Protein AF-A0A946WGW8-F1 (afdb_monomer)

Secondary structure (DSSP, 8-state):
-----S--PPPHHHHHHHHHH-TTS-HHHHHHHHHHHHHHHHHHHHHHHHHHHHHHHHHHHHHHHHHHHHHHHHH--HHHHHHHTT----

Foldseek 3Di:
DDDPPDDDFADVVLLVVLCVVCVPDDSVVSRVVRVVVVVVVCVVCVVVVVVVVVVVVVVVVVVVVVVVLVVLVVPPDDVSSCVVVVVDDD

Solvent-accessible surface area (backbone atoms only — not comparable to full-atom values): 5270 Å² total; per-residue (Å²): 133,83,79,85,83,66,88,76,76,45,59,67,70,50,30,53,49,40,40,70,77,42,73,86,60,53,71,68,57,30,38,53,53,23,44,51,52,51,49,52,52,48,63,76,40,40,74,58,53,53,51,47,52,54,52,50,48,53,51,50,54,51,51,51,48,52,52,49,54,52,49,41,69,74,74,44,58,71,67,64,38,30,47,73,72,62,74,50,75,136

pLDDT: mean 88.19, std 14.04, range [38.34, 97.06]

Mean predicted aligned error: 9.29 Å

Structure (mmCIF, N/CA/C/O backbone):
data_AF-A0A946WGW8-F1
#
_entry.id   AF-A0A946WGW8-F1
#
loop_
_atom_site.group_PDB
_atom_site.id
_atom_site.type_symbol
_atom_site.label_atom_id
_atom_site.label_alt_id
_atom_site.label_comp_id
_atom_site.label_asym_id
_atom_site.label_entity_id
_atom_site.label_seq_id
_atom_site.pdbx_PDB_ins_code
_atom_site.Cartn_x
_atom_site.Cartn_y
_atom_site.Cartn_z
_atom_site.occupancy
_atom_site.B_iso_or_equiv
_atom_site.auth_seq_id
_atom_site.auth_comp_id
_atom_site.auth_asym_id
_atom_site.auth_atom_id
_atom_site.pdbx_PDB_model_num
ATOM 1 N N . MET A 1 1 ? 15.180 -1.255 15.868 1.00 38.34 1 MET A N 1
ATOM 2 C CA . MET A 1 1 ? 13.802 -0.892 15.473 1.00 38.34 1 MET A CA 1
ATOM 3 C C . MET A 1 1 ? 13.133 -0.293 16.690 1.00 38.34 1 MET A C 1
ATOM 5 O O . MET A 1 1 ? 13.002 -0.994 17.686 1.00 38.34 1 MET A O 1
ATOM 9 N N . LYS A 1 2 ? 12.847 1.011 16.674 1.00 38.84 2 LYS A N 1
ATOM 10 C CA . LYS A 1 2 ? 12.150 1.654 17.788 1.00 38.84 2 LYS A CA 1
ATOM 11 C C . LYS A 1 2 ? 10.674 1.293 17.680 1.00 38.84 2 LYS A C 1
ATOM 13 O O . LYS A 1 2 ? 10.102 1.311 16.599 1.00 38.84 2 LYS A O 1
ATOM 18 N N . GLN A 1 3 ? 10.123 0.852 18.796 1.00 42.25 3 GLN A N 1
ATOM 19 C CA . GLN A 1 3 ? 8.715 0.562 18.946 1.00 42.25 3 GLN A CA 1
ATOM 20 C C . GLN A 1 3 ? 8.014 1.919 18.969 1.00 42.25 3 GLN A C 1
ATOM 22 O O . GLN A 1 3 ? 8.158 2.655 19.942 1.00 42.25 3 GLN A O 1
ATOM 27 N N . ASP A 1 4 ? 7.325 2.275 17.887 1.00 40.91 4 ASP A N 1
ATOM 28 C CA . ASP A 1 4 ? 6.482 3.471 17.833 1.00 40.91 4 ASP A CA 1
ATOM 29 C C . ASP A 1 4 ? 5.240 3.237 18.705 1.00 40.91 4 ASP A C 1
ATOM 31 O O . ASP A 1 4 ? 4.121 3.044 18.240 1.00 40.91 4 ASP A O 1
ATOM 35 N N . SER A 1 5 ? 5.441 3.184 20.021 1.00 50.84 5 SER A N 1
ATOM 36 C CA . SER A 1 5 ? 4.379 3.243 21.016 1.00 50.84 5 SER A CA 1
ATOM 37 C C . SER A 1 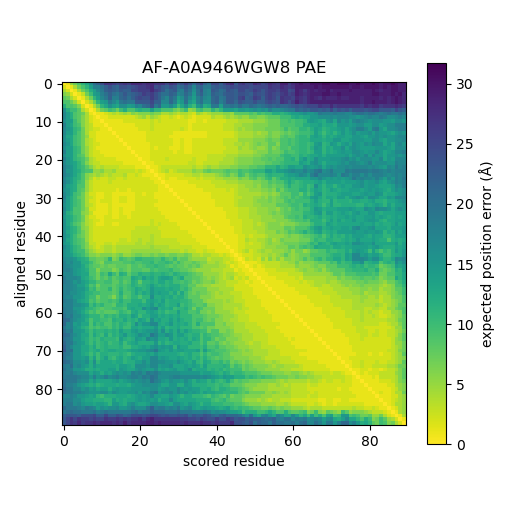5 ? 4.052 4.711 21.278 1.00 50.84 5 SER A C 1
ATOM 39 O O . SER A 1 5 ? 4.338 5.241 22.349 1.00 50.84 5 SER A O 1
ATOM 41 N N . ILE A 1 6 ? 3.508 5.399 20.278 1.00 49.19 6 ILE A N 1
ATOM 42 C CA . ILE A 1 6 ? 3.030 6.775 20.429 1.00 49.19 6 ILE A CA 1
ATOM 43 C C . ILE A 1 6 ? 1.536 6.756 20.132 1.00 49.19 6 ILE A C 1
ATOM 45 O O . ILE A 1 6 ? 1.134 6.790 18.979 1.00 49.19 6 ILE A O 1
ATOM 49 N N . ASN A 1 7 ? 0.727 6.635 21.189 1.00 56.44 7 ASN A N 1
ATOM 50 C CA . ASN A 1 7 ? -0.678 7.060 21.249 1.00 56.44 7 ASN A CA 1
ATOM 51 C C . ASN A 1 7 ? -1.528 6.798 19.990 1.00 56.44 7 ASN A C 1
ATOM 53 O O . ASN A 1 7 ? -2.245 7.680 19.528 1.00 56.44 7 ASN A O 1
ATOM 57 N N . SER A 1 8 ? -1.454 5.591 19.430 1.00 70.44 8 SER A N 1
ATOM 58 C CA . SER A 1 8 ? -2.354 5.177 18.355 1.00 70.44 8 SER A CA 1
ATOM 59 C C . SER A 1 8 ? -3.773 5.142 18.910 1.00 70.44 8 SER A C 1
ATOM 61 O O . SER A 1 8 ? -4.065 4.339 19.796 1.00 70.44 8 SER A O 1
ATOM 63 N N . GLU A 1 9 ? -4.661 5.996 18.410 1.00 87.38 9 GLU A N 1
ATOM 64 C CA . GLU A 1 9 ? -6.087 5.828 18.669 1.00 87.38 9 GLU A CA 1
ATOM 65 C C . GLU A 1 9 ? -6.590 4.592 17.910 1.00 87.38 9 GLU A C 1
ATOM 67 O O . GLU A 1 9 ? -6.198 4.381 16.760 1.00 87.38 9 GLU A O 1
ATOM 72 N N . PRO A 1 10 ? -7.421 3.740 18.534 1.00 92.12 10 PRO A N 1
ATOM 73 C CA . PRO A 1 10 ? -8.020 2.613 17.834 1.00 92.12 10 PRO A CA 1
ATOM 74 C C . PRO A 1 10 ? -8.955 3.100 16.728 1.00 92.12 10 PRO A C 1
ATOM 76 O O . PRO A 1 10 ? -9.608 4.140 16.852 1.00 92.12 10 PRO A O 1
ATOM 79 N N . ILE A 1 11 ? -9.100 2.290 15.684 1.00 93.38 11 ILE A N 1
ATOM 80 C CA . ILE A 1 11 ? -10.059 2.524 14.611 1.00 93.38 11 ILE A CA 1
ATOM 81 C C . ILE A 1 11 ? -11.459 2.683 15.239 1.00 93.38 11 ILE A C 1
ATOM 83 O O . ILE A 1 11 ? -11.915 1.793 15.972 1.00 93.38 11 ILE A O 1
ATOM 87 N N . PRO A 1 12 ? -12.198 3.772 14.940 1.00 94.94 12 PRO A N 1
ATOM 88 C CA . PRO A 1 12 ? -13.454 4.081 15.625 1.00 94.94 12 PRO A CA 1
ATOM 89 C C . PRO A 1 12 ? -14.500 2.958 15.581 1.00 94.94 12 PRO A C 1
ATOM 91 O O . PRO A 1 12 ? -15.238 2.749 16.545 1.00 94.94 12 PRO A O 1
ATOM 94 N N . SER A 1 13 ? -14.562 2.202 14.480 1.00 95.88 13 SER A N 1
ATOM 95 C CA . SER A 1 13 ? -15.479 1.066 14.330 1.00 95.88 13 SER A CA 1
ATOM 9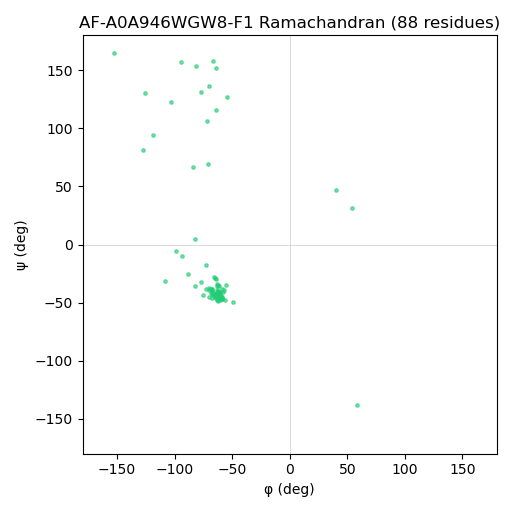6 C C . SER A 1 13 ? -15.123 -0.108 15.250 1.00 95.88 13 SER A C 1
ATOM 98 O O . SER A 1 13 ? -16.024 -0.723 15.828 1.00 95.88 13 SER A O 1
ATOM 100 N N . VAL A 1 14 ? -13.830 -0.384 15.444 1.00 94.38 14 VAL A N 1
ATOM 101 C CA . VAL A 1 14 ? -13.335 -1.424 16.356 1.00 94.38 14 VAL A CA 1
ATOM 102 C C . VAL A 1 14 ? -13.579 -1.005 17.802 1.00 94.38 14 VAL A C 1
ATOM 104 O O . VAL A 1 14 ? -14.134 -1.785 18.575 1.00 94.38 14 VAL A O 1
ATOM 107 N N . LEU A 1 15 ? -13.274 0.247 18.159 1.00 95.62 15 LEU A N 1
ATOM 108 C CA . LEU A 1 15 ? -13.566 0.775 19.493 1.00 95.62 15 LEU A CA 1
ATOM 109 C C . LEU A 1 15 ? -15.066 0.697 19.815 1.00 95.62 15 LEU A C 1
ATOM 111 O O . LEU A 1 15 ? -15.445 0.182 20.868 1.00 95.62 15 LEU A O 1
ATOM 115 N N . LYS A 1 16 ? -15.933 1.125 18.887 1.00 95.75 16 LYS A N 1
ATOM 116 C CA . LYS A 1 16 ? -17.393 1.022 19.035 1.00 95.75 16 LYS A CA 1
ATOM 117 C C . LYS A 1 16 ? -17.844 -0.427 19.240 1.00 95.75 16 LYS A C 1
ATOM 119 O O . LYS A 1 16 ? -18.723 -0.681 20.063 1.00 95.75 16 LYS A O 1
ATOM 124 N N . HIS A 1 17 ? -17.249 -1.379 18.519 1.00 96.12 17 HIS A N 1
ATOM 125 C CA . HIS A 1 17 ? -17.535 -2.801 18.699 1.00 96.12 17 HIS A CA 1
ATOM 126 C C . HIS A 1 17 ? -17.162 -3.282 20.108 1.00 96.12 17 HIS A C 1
ATOM 128 O O . HIS A 1 17 ? -17.977 -3.929 20.768 1.00 96.12 17 HIS A O 1
ATOM 134 N N . ILE A 1 18 ? -15.968 -2.928 20.591 1.00 96.56 18 ILE A N 1
ATOM 135 C CA . ILE A 1 18 ? -15.503 -3.290 21.935 1.00 96.56 18 ILE A CA 1
ATOM 136 C C . ILE A 1 18 ? -16.407 -2.685 23.012 1.00 96.56 18 ILE A C 1
ATOM 138 O O . ILE A 1 18 ? -16.854 -3.418 23.889 1.00 96.56 18 ILE A O 1
ATOM 142 N N . MET A 1 19 ? -16.747 -1.398 22.915 1.00 95.06 19 MET A N 1
ATOM 143 C CA . MET A 1 19 ? -17.636 -0.730 23.875 1.00 95.06 19 MET A CA 1
ATOM 144 C C . MET A 1 19 ? -19.053 -1.323 23.879 1.00 95.06 19 MET A C 1
ATOM 146 O O . MET A 1 19 ? -19.679 -1.409 24.929 1.00 95.06 19 MET A O 1
ATOM 150 N N . LYS A 1 20 ? -19.563 -1.784 22.727 1.00 96.00 20 LYS A N 1
ATOM 151 C CA . LYS A 1 20 ? -20.859 -2.483 22.653 1.00 96.00 20 LYS A CA 1
ATOM 152 C C . LYS A 1 20 ? -20.801 -3.874 23.291 1.00 96.00 20 LYS A C 1
ATOM 154 O O . LYS A 1 20 ? -21.768 -4.300 23.914 1.00 96.00 20 LYS A O 1
ATOM 159 N N . LYS A 1 21 ? -19.694 -4.598 23.102 1.00 96.12 21 LYS A N 1
ATOM 160 C CA . LYS A 1 21 ? -19.508 -5.964 23.614 1.00 96.12 21 LYS A CA 1
ATOM 161 C C . LYS A 1 21 ? -19.199 -5.991 25.112 1.00 96.12 21 LYS A C 1
ATOM 163 O O . LYS A 1 21 ? -19.591 -6.930 25.798 1.00 96.12 21 LYS A O 1
ATOM 168 N N . TYR A 1 22 ? -18.516 -4.964 25.604 1.00 93.81 22 TYR A N 1
ATOM 169 C CA . TYR A 1 22 ? -18.125 -4.797 26.996 1.00 93.81 22 TYR A CA 1
ATOM 170 C C . TYR A 1 22 ? -18.596 -3.414 27.477 1.00 93.81 22 TYR A C 1
ATOM 172 O O . TYR A 1 22 ? -17.816 -2.468 27.480 1.00 93.81 22 TYR A O 1
ATOM 180 N N . PRO A 1 23 ? -19.873 -3.253 27.856 1.00 93.81 23 PRO A N 1
ATOM 181 C CA . PRO A 1 23 ? -20.412 -1.942 28.223 1.00 93.81 23 PRO A CA 1
ATOM 182 C C . PRO A 1 23 ? -19.914 -1.431 29.584 1.00 93.81 23 PRO A C 1
ATOM 184 O O . PRO A 1 23 ? -20.030 -0.244 29.869 1.00 93.81 23 PRO A O 1
ATOM 187 N N . THR A 1 24 ? -19.373 -2.311 30.432 1.00 95.81 24 THR A N 1
ATOM 188 C CA . THR A 1 24 ? -18.953 -1.995 31.807 1.00 95.81 24 THR A CA 1
ATOM 189 C C . THR A 1 24 ? -17.481 -1.611 31.940 1.00 95.81 24 THR A C 1
ATOM 191 O O . THR A 1 24 ? -17.072 -1.164 33.009 1.00 95.81 24 THR A O 1
ATOM 194 N N . ILE A 1 25 ? -16.670 -1.791 30.891 1.00 93.94 25 ILE A N 1
ATOM 195 C CA . ILE A 1 25 ? -15.240 -1.464 30.947 1.00 93.94 25 ILE A CA 1
ATOM 196 C C . ILE A 1 25 ? -15.012 0.031 30.718 1.00 93.94 25 ILE A C 1
ATOM 198 O O . ILE A 1 25 ? -15.788 0.709 30.043 1.00 93.94 25 ILE A O 1
ATOM 202 N N . SER A 1 26 ? -13.909 0.547 31.257 1.00 95.19 26 SER A N 1
ATOM 203 C CA . SER A 1 26 ? -13.535 1.948 31.055 1.00 95.19 26 SER A CA 1
ATOM 204 C C . SER A 1 26 ? -13.180 2.235 29.592 1.00 95.19 26 SER A C 1
ATOM 206 O O . SER A 1 26 ? -12.769 1.346 28.843 1.00 95.19 26 SER A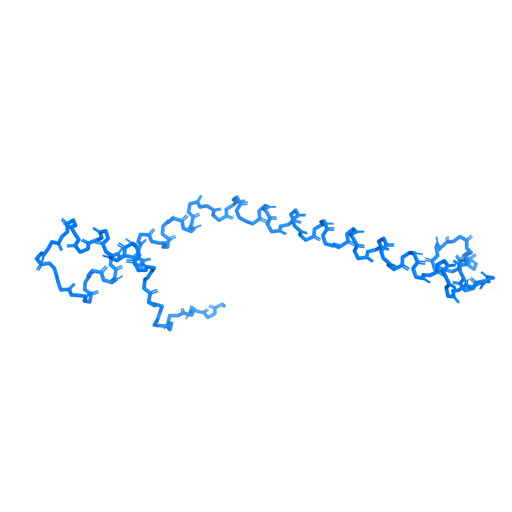 O 1
ATOM 208 N N . LYS A 1 27 ? -13.257 3.508 29.185 1.00 90.50 27 LYS A N 1
ATOM 209 C CA . LYS A 1 27 ? -12.841 3.940 27.840 1.00 90.50 27 LYS A CA 1
ATOM 210 C C . LYS A 1 27 ? -11.376 3.586 27.548 1.00 90.50 27 LYS A C 1
ATOM 212 O O . LYS A 1 27 ? -11.068 3.149 26.447 1.00 90.50 27 LYS A O 1
ATOM 217 N N . VAL A 1 28 ? -10.491 3.729 28.538 1.00 93.31 28 VAL A N 1
ATOM 218 C CA . VAL A 1 28 ? -9.063 3.383 28.410 1.00 93.31 28 VAL A CA 1
ATOM 219 C C . VAL A 1 28 ? -8.888 1.883 28.170 1.00 93.31 28 VAL A C 1
ATOM 221 O O . VAL A 1 28 ? -8.150 1.472 27.276 1.00 93.31 28 VAL A O 1
ATOM 224 N N . GLU A 1 29 ? -9.609 1.050 28.921 1.00 94.06 29 GLU A N 1
ATOM 225 C CA . GLU A 1 29 ? -9.550 -0.400 28.750 1.00 94.06 29 GLU A CA 1
ATOM 226 C C . GLU A 1 29 ? -10.146 -0.847 27.405 1.00 94.06 29 GLU A C 1
ATOM 228 O O . GLU A 1 29 ? -9.582 -1.715 26.733 1.00 94.06 29 GLU A O 1
ATOM 233 N N . ALA A 1 30 ? -11.241 -0.217 26.970 1.00 94.94 30 ALA A N 1
ATOM 234 C CA . ALA A 1 30 ? -11.827 -0.444 25.654 1.00 94.94 30 ALA A CA 1
ATOM 235 C C . ALA A 1 30 ? -10.838 -0.105 24.529 1.00 94.94 30 ALA A C 1
ATOM 237 O O . ALA A 1 30 ? -10.664 -0.908 23.610 1.00 94.94 30 ALA A O 1
ATOM 238 N N . SER A 1 31 ? -10.134 1.026 24.634 1.00 94.06 31 SER A N 1
ATOM 239 C CA . SER A 1 31 ? -9.102 1.412 23.670 1.00 94.06 31 SER A CA 1
ATOM 240 C C . SER A 1 31 ? -7.951 0.412 23.619 1.00 94.06 31 SER A C 1
ATOM 242 O O . SER A 1 31 ? -7.567 -0.024 22.536 1.00 94.06 31 SER A O 1
ATOM 244 N N . ASN A 1 32 ? -7.453 -0.037 24.774 1.00 94.62 32 ASN A N 1
ATOM 245 C CA . ASN A 1 32 ? -6.383 -1.035 24.830 1.00 94.62 32 ASN A CA 1
ATOM 246 C C . ASN A 1 32 ? -6.793 -2.365 24.179 1.00 94.62 32 ASN A C 1
ATOM 248 O O . ASN A 1 32 ? -6.007 -2.965 23.440 1.00 94.62 32 ASN A O 1
ATOM 252 N N . LYS A 1 33 ? -8.031 -2.822 24.412 1.00 95.19 33 LYS A N 1
ATOM 253 C CA . LYS A 1 33 ? -8.568 -4.036 23.776 1.00 95.19 33 LYS A CA 1
ATOM 254 C C . LYS A 1 33 ? -8.738 -3.865 22.264 1.00 95.19 33 LYS A C 1
ATOM 256 O O . LYS A 1 33 ? -8.413 -4.793 21.526 1.00 95.19 33 LYS A O 1
ATOM 261 N N . ALA A 1 34 ? -9.208 -2.707 21.803 1.00 95.38 34 ALA A N 1
ATOM 262 C CA . ALA A 1 34 ? -9.351 -2.412 20.378 1.00 95.38 34 ALA A CA 1
ATOM 263 C C . ALA A 1 34 ? -7.990 -2.429 19.659 1.00 95.38 34 ALA A C 1
ATOM 265 O O . ALA A 1 34 ? -7.819 -3.171 18.694 1.00 95.38 34 ALA A O 1
ATOM 266 N N . LEU A 1 35 ? -6.982 -1.751 20.215 1.00 95.00 35 LEU A N 1
ATOM 267 C CA . LEU A 1 35 ? -5.615 -1.757 19.681 1.00 95.00 35 LEU A CA 1
ATOM 268 C C . LEU A 1 35 ? -4.982 -3.153 19.671 1.00 95.00 35 LEU A C 1
ATOM 270 O O . LEU A 1 35 ? -4.206 -3.493 18.779 1.00 95.00 35 LEU A O 1
ATOM 274 N N . ALA A 1 36 ? -5.273 -3.981 20.676 1.00 94.31 36 ALA A N 1
ATOM 275 C CA . ALA A 1 36 ? -4.812 -5.366 20.692 1.00 94.31 36 ALA A CA 1
ATOM 276 C C . ALA A 1 36 ? -5.479 -6.206 19.588 1.00 94.31 36 ALA A C 1
ATOM 278 O O . ALA A 1 36 ? -4.822 -7.045 18.974 1.00 94.31 36 ALA A O 1
ATOM 279 N N . MET A 1 37 ? -6.768 -5.982 19.320 1.00 93.00 37 MET A N 1
ATOM 280 C CA . MET A 1 37 ? -7.497 -6.659 18.245 1.00 93.00 37 MET A CA 1
ATOM 281 C C . MET A 1 37 ? -6.964 -6.256 16.865 1.00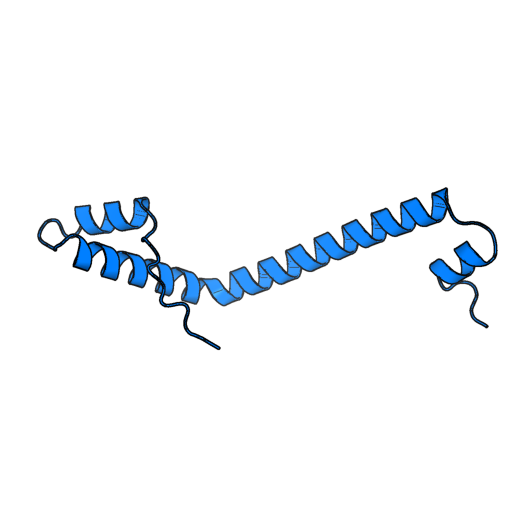 93.00 37 MET A C 1
ATOM 283 O O . MET A 1 37 ? -6.729 -7.123 16.026 1.00 93.00 37 MET A O 1
ATOM 287 N N . GLU A 1 38 ? -6.713 -4.965 16.656 1.00 92.44 38 GLU A N 1
ATOM 288 C CA . GLU A 1 38 ? -6.125 -4.435 15.422 1.00 92.44 38 GLU A CA 1
ATOM 289 C C . GLU A 1 38 ? -4.720 -4.984 15.179 1.00 92.44 38 GLU A C 1
ATOM 291 O O . GLU A 1 38 ? -4.443 -5.466 14.083 1.00 92.44 38 GLU A O 1
ATOM 296 N N . ARG A 1 39 ? -3.858 -5.009 16.207 1.00 92.06 39 ARG A N 1
ATOM 297 C CA . ARG A 1 39 ? -2.516 -5.606 16.096 1.00 92.06 39 ARG A CA 1
ATOM 298 C C . ARG A 1 39 ? -2.567 -7.075 15.699 1.00 92.06 39 ARG A C 1
ATOM 300 O O . ARG A 1 39 ? -1.869 -7.466 14.774 1.00 92.06 39 ARG A O 1
ATOM 307 N N . ARG A 1 40 ? -3.441 -7.872 16.321 1.00 91.56 40 ARG A N 1
ATOM 308 C CA . ARG A 1 40 ? -3.618 -9.287 15.949 1.00 91.56 40 ARG A CA 1
ATOM 309 C C . ARG A 1 40 ? -4.088 -9.447 14.508 1.00 91.56 40 ARG A C 1
ATOM 311 O O . ARG A 1 40 ? -3.623 -10.341 13.809 1.00 91.56 40 ARG A O 1
ATOM 318 N N . TYR A 1 41 ? -5.008 -8.592 14.061 1.00 89.88 41 TYR A N 1
ATOM 319 C CA . TYR A 1 41 ? -5.469 -8.610 12.677 1.00 89.88 41 TYR A CA 1
ATOM 320 C C . TYR A 1 41 ? -4.338 -8.249 11.706 1.00 89.88 41 TYR A C 1
ATOM 322 O O . TYR A 1 41 ? -4.158 -8.939 10.705 1.00 89.88 41 TYR A O 1
ATOM 330 N N . ALA A 1 42 ? -3.555 -7.212 12.007 1.00 87.50 42 ALA A N 1
ATOM 331 C CA . ALA A 1 42 ? -2.401 -6.825 11.203 1.00 87.50 42 ALA A CA 1
ATOM 332 C C . ALA A 1 42 ? -1.346 -7.941 11.157 1.00 87.50 42 ALA A C 1
ATOM 334 O O . ALA A 1 42 ? -0.889 -8.308 10.081 1.00 87.50 42 ALA A O 1
ATOM 335 N N . GLU A 1 43 ? -1.011 -8.549 12.296 1.00 90.12 43 GLU A N 1
ATOM 336 C CA . GLU A 1 43 ? -0.062 -9.665 12.379 1.00 90.12 43 GLU A CA 1
ATOM 337 C C . GLU A 1 43 ? -0.523 -10.875 11.558 1.00 90.12 43 GLU A C 1
ATOM 339 O O . GLU A 1 43 ? 0.260 -11.423 10.781 1.00 90.12 43 GLU A O 1
ATOM 344 N N . ALA A 1 44 ? -1.800 -11.255 11.663 1.00 89.75 44 ALA A N 1
ATOM 345 C CA . ALA A 1 44 ? -2.365 -12.370 10.905 1.00 89.75 44 ALA A CA 1
ATOM 346 C C . ALA A 1 44 ? -2.368 -12.122 9.385 1.00 89.75 44 ALA A C 1
ATOM 348 O O . ALA A 1 44 ? -2.277 -13.069 8.604 1.00 89.75 44 ALA A O 1
ATOM 349 N N . ASN A 1 45 ? -2.464 -10.860 8.957 1.00 88.81 45 ASN A N 1
ATOM 350 C CA . ASN A 1 45 ? -2.495 -10.483 7.543 1.00 88.81 45 ASN A CA 1
ATOM 351 C C . ASN A 1 45 ? -1.147 -10.003 6.998 1.00 88.81 45 ASN A C 1
ATOM 353 O O . ASN A 1 45 ? -1.023 -9.833 5.786 1.00 88.81 45 ASN A O 1
ATOM 357 N N . LYS A 1 46 ? -0.125 -9.858 7.846 1.00 87.44 46 LYS A N 1
ATOM 358 C CA . LYS A 1 46 ? 1.182 -9.302 7.484 1.00 87.44 46 LYS A CA 1
ATOM 359 C C . LYS A 1 46 ? 1.766 -9.946 6.228 1.00 87.44 46 LYS A C 1
ATOM 361 O O . LYS A 1 46 ? 2.106 -9.251 5.284 1.00 87.44 46 LYS A O 1
ATOM 366 N N . GLY A 1 47 ? 1.787 -11.279 6.157 1.00 83.25 47 GLY A N 1
ATOM 367 C CA . GLY A 1 47 ? 2.337 -11.983 4.993 1.00 83.25 47 GLY A CA 1
ATOM 368 C C . GLY A 1 47 ? 1.555 -11.761 3.689 1.00 83.25 47 GLY A C 1
ATOM 369 O O . GLY A 1 47 ? 2.137 -11.815 2.606 1.00 83.25 47 GLY A O 1
ATOM 370 N N . ARG A 1 48 ? 0.243 -11.507 3.764 1.00 84.06 48 ARG A N 1
ATOM 371 C CA . ARG A 1 48 ? -0.574 -11.148 2.594 1.00 84.06 48 ARG A CA 1
ATOM 372 C C . ARG A 1 48 ? -0.315 -9.702 2.185 1.00 84.06 48 ARG A C 1
ATOM 374 O O . ARG A 1 48 ? -0.181 -9.427 0.995 1.00 84.06 48 ARG A O 1
ATOM 381 N N . ASP A 1 49 ? -0.245 -8.806 3.158 1.00 82.88 49 ASP A N 1
ATOM 382 C CA . ASP A 1 49 ? -0.071 -7.379 2.919 1.00 82.88 49 ASP A CA 1
ATOM 383 C C . ASP A 1 49 ? 1.349 -7.077 2.402 1.00 82.88 49 ASP A C 1
ATOM 385 O O . ASP A 1 49 ? 1.493 -6.317 1.448 1.00 82.88 49 ASP A O 1
ATOM 389 N N . ASP A 1 50 ? 2.372 -7.781 2.900 1.00 87.69 50 ASP A N 1
ATOM 390 C CA . ASP A 1 50 ? 3.747 -7.734 2.382 1.00 87.69 50 ASP A CA 1
ATOM 391 C C . ASP A 1 50 ? 3.801 -8.187 0.912 1.00 87.69 50 ASP A C 1
ATOM 393 O O . ASP A 1 50 ? 4.378 -7.508 0.061 1.00 87.69 50 ASP A O 1
ATOM 397 N N . LYS A 1 51 ? 3.134 -9.303 0.573 1.00 87.12 51 LYS A N 1
ATOM 398 C CA . LYS A 1 51 ? 3.019 -9.770 -0.822 1.00 87.12 51 LYS A CA 1
ATOM 399 C C . LYS A 1 51 ? 2.309 -8.751 -1.709 1.00 87.12 51 LYS A C 1
ATOM 401 O O . LYS A 1 51 ? 2.745 -8.525 -2.837 1.00 87.12 51 LYS A O 1
ATOM 406 N N . ARG A 1 52 ? 1.232 -8.135 -1.211 1.00 86.88 52 ARG A N 1
ATOM 407 C CA . ARG A 1 52 ? 0.493 -7.102 -1.945 1.00 86.88 52 ARG A CA 1
ATOM 408 C C . ARG A 1 52 ? 1.362 -5.875 -2.193 1.00 86.88 52 ARG A C 1
ATOM 410 O O . ARG A 1 52 ? 1.372 -5.379 -3.310 1.00 86.88 52 ARG A O 1
ATOM 417 N N . ASN A 1 53 ? 2.114 -5.422 -1.193 1.00 90.44 53 ASN A N 1
ATOM 418 C CA . ASN A 1 53 ? 3.016 -4.283 -1.339 1.00 90.44 53 ASN A CA 1
ATOM 419 C C . ASN A 1 53 ? 4.114 -4.553 -2.369 1.00 90.44 53 ASN A C 1
ATOM 421 O O . ASN A 1 53 ? 4.371 -3.694 -3.204 1.00 90.44 53 ASN A O 1
ATOM 425 N N . ILE A 1 54 ? 4.710 -5.750 -2.364 1.00 91.94 54 ILE A N 1
ATOM 426 C CA . ILE A 1 54 ? 5.707 -6.137 -3.374 1.00 91.94 54 ILE A CA 1
ATOM 427 C C . ILE A 1 54 ? 5.096 -6.118 -4.780 1.00 91.94 54 ILE A C 1
ATOM 429 O O . ILE A 1 54 ? 5.720 -5.619 -5.712 1.00 91.94 54 ILE A O 1
ATOM 433 N N . GLU A 1 55 ? 3.889 -6.659 -4.953 1.00 92.75 55 GLU A N 1
ATOM 434 C CA . GLU A 1 55 ? 3.235 -6.681 -6.264 1.00 92.75 55 GLU A CA 1
ATOM 435 C C . GLU A 1 55 ? 2.846 -5.277 -6.735 1.00 92.75 55 GLU A C 1
ATOM 437 O O . GLU A 1 55 ? 3.103 -4.925 -7.884 1.00 92.75 55 GLU A O 1
ATOM 442 N N . CYS A 1 56 ? 2.307 -4.441 -5.844 1.00 91.56 56 CYS A N 1
ATOM 443 C CA . CYS A 1 56 ? 2.045 -3.039 -6.148 1.00 91.56 56 CYS A CA 1
ATOM 444 C C . CYS A 1 56 ? 3.331 -2.314 -6.553 1.00 91.56 56 CYS A C 1
ATOM 446 O O . CYS A 1 56 ? 3.324 -1.631 -7.571 1.00 91.56 56 CYS A O 1
ATOM 448 N N . GLN A 1 57 ? 4.435 -2.499 -5.823 1.00 95.00 57 GLN A N 1
ATOM 449 C CA . GLN A 1 57 ? 5.717 -1.883 -6.169 1.00 95.00 57 GLN A CA 1
ATOM 450 C C . GLN A 1 57 ? 6.176 -2.301 -7.569 1.00 95.00 57 GLN A C 1
ATOM 452 O O . GLN A 1 57 ? 6.482 -1.446 -8.387 1.00 95.00 57 GLN A O 1
ATOM 457 N N . LYS A 1 58 ? 6.120 -3.598 -7.900 1.00 95.38 58 LYS A N 1
ATOM 458 C CA . LYS A 1 58 ? 6.462 -4.084 -9.248 1.00 95.38 58 LYS A CA 1
ATOM 459 C C . LYS A 1 58 ? 5.599 -3.455 -10.339 1.00 95.38 58 LYS A C 1
ATOM 461 O O . LYS A 1 58 ? 6.089 -3.207 -11.437 1.00 95.38 58 LYS A O 1
ATOM 466 N N . GLN A 1 59 ? 4.309 -3.254 -10.079 1.00 95.31 59 GLN A N 1
ATOM 467 C CA . GLN A 1 59 ? 3.405 -2.611 -11.036 1.00 95.31 59 GLN A CA 1
ATOM 468 C C . GLN A 1 59 ? 3.741 -1.131 -11.216 1.00 95.31 59 GLN A C 1
ATOM 470 O O . GLN A 1 59 ? 3.777 -0.664 -12.353 1.00 95.31 59 GLN A O 1
ATOM 475 N N . TRP A 1 60 ? 4.043 -0.429 -10.124 1.00 95.88 60 TRP A N 1
ATOM 476 C CA . TRP A 1 60 ? 4.520 0.952 -10.156 1.00 95.88 60 TRP A CA 1
ATOM 477 C C . TRP A 1 60 ? 5.834 1.084 -10.922 1.00 95.88 60 TRP A C 1
ATOM 479 O O . TRP A 1 60 ? 5.918 1.910 -11.823 1.00 95.88 60 TRP A O 1
ATOM 489 N N . ASP A 1 61 ? 6.816 0.227 -10.645 1.00 97.06 61 ASP A N 1
ATOM 490 C CA . ASP A 1 61 ? 8.115 0.252 -11.324 1.00 97.06 61 ASP A CA 1
ATOM 491 C C . ASP A 1 61 ? 7.963 -0.006 -12.831 1.00 97.06 61 ASP A C 1
ATOM 493 O O . ASP A 1 61 ? 8.583 0.667 -13.650 1.00 97.06 61 ASP A O 1
ATOM 497 N N . ARG A 1 62 ? 7.087 -0.944 -13.222 1.00 96.25 62 ARG A N 1
ATOM 498 C CA . ARG A 1 62 ? 6.772 -1.203 -14.638 1.00 96.25 62 ARG A CA 1
ATOM 499 C C . ARG A 1 62 ? 6.095 -0.014 -15.311 1.00 96.25 62 ARG A C 1
ATOM 501 O O . ARG A 1 62 ? 6.405 0.278 -16.463 1.00 96.25 62 ARG A O 1
ATOM 508 N N . ALA A 1 63 ? 5.148 0.629 -14.631 1.00 96.50 63 ALA A N 1
ATOM 509 C CA . ALA A 1 63 ? 4.469 1.805 -15.162 1.00 96.50 6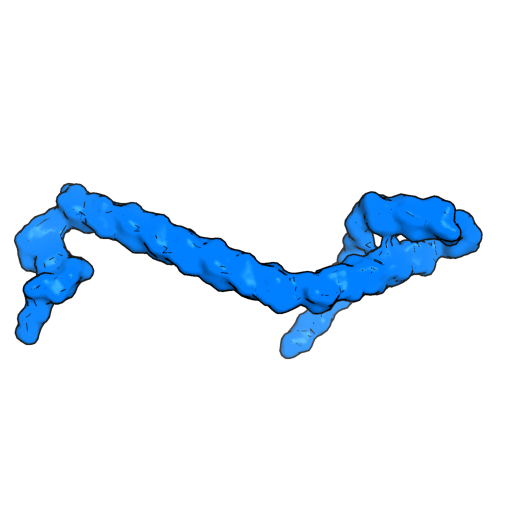3 ALA A CA 1
ATOM 510 C C . ALA A 1 63 ? 5.460 2.960 -15.350 1.00 96.50 63 ALA A C 1
ATOM 512 O O . ALA A 1 63 ? 5.513 3.540 -16.430 1.00 96.50 63 ALA A O 1
ATOM 513 N N . LEU A 1 64 ? 6.305 3.203 -14.347 1.00 96.38 64 LEU A N 1
ATOM 514 C CA . LEU A 1 64 ? 7.335 4.234 -14.388 1.00 96.38 64 LEU A CA 1
ATOM 515 C C . LEU A 1 64 ? 8.354 3.977 -15.503 1.00 96.38 64 LEU A C 1
ATOM 517 O O . LEU A 1 64 ? 8.689 4.893 -16.245 1.00 96.38 64 LEU A O 1
ATOM 521 N N . GLN A 1 65 ? 8.812 2.731 -15.674 1.00 96.56 65 GLN A N 1
ATOM 522 C CA . GLN A 1 65 ? 9.712 2.391 -16.776 1.00 96.56 65 GLN A CA 1
ATOM 523 C C . GLN A 1 65 ? 9.054 2.651 -18.132 1.00 96.56 65 GLN A C 1
ATOM 525 O O . GLN A 1 65 ? 9.678 3.238 -19.004 1.00 96.56 65 GLN A O 1
ATOM 530 N N . LYS A 1 66 ? 7.781 2.276 -18.299 1.00 95.94 66 LYS A N 1
ATOM 531 C CA . LYS A 1 66 ? 7.050 2.516 -19.548 1.00 95.94 66 LYS A CA 1
ATOM 532 C C . LYS A 1 66 ? 6.913 4.009 -19.861 1.00 95.94 66 LYS A C 1
ATOM 534 O O . LYS A 1 66 ? 7.018 4.396 -21.021 1.00 95.94 66 LYS A O 1
ATOM 539 N N . GLU A 1 67 ? 6.655 4.835 -18.851 1.00 96.44 67 GLU A N 1
ATOM 540 C CA . GLU A 1 67 ? 6.613 6.292 -19.011 1.00 96.44 67 GLU A CA 1
ATOM 541 C C . GLU A 1 67 ? 7.988 6.855 -19.384 1.00 96.44 67 GLU A C 1
ATOM 543 O O . GLU A 1 67 ? 8.083 7.658 -20.310 1.00 96.44 67 GLU A O 1
ATOM 548 N N . ASN A 1 68 ? 9.055 6.379 -18.739 1.00 95.62 68 ASN A N 1
ATOM 549 C CA . ASN A 1 68 ? 10.420 6.779 -19.073 1.00 95.62 68 ASN A CA 1
ATOM 550 C C . ASN A 1 68 ? 10.809 6.362 -20.500 1.00 95.62 68 ASN A C 1
ATOM 552 O O . ASN A 1 68 ? 11.388 7.171 -21.219 1.00 95.62 68 ASN A O 1
ATOM 556 N N . ASP A 1 69 ? 10.458 5.145 -20.927 1.00 96.19 69 ASP A N 1
ATOM 557 C CA . ASP A 1 69 ? 10.710 4.656 -22.287 1.00 96.19 69 ASP A CA 1
ATOM 558 C C . ASP A 1 69 ? 9.979 5.525 -23.318 1.00 96.19 69 ASP A C 1
ATOM 560 O O . ASP A 1 69 ? 10.534 5.872 -24.360 1.00 96.19 69 ASP A O 1
ATOM 564 N N . HIS A 1 70 ? 8.728 5.896 -23.025 1.00 96.38 70 HIS A N 1
ATOM 565 C CA . HIS A 1 70 ? 7.945 6.771 -23.889 1.00 96.38 70 HIS A CA 1
ATOM 566 C C . HIS A 1 70 ? 8.587 8.154 -24.010 1.00 96.38 70 HIS A C 1
ATOM 568 O O . HIS A 1 70 ? 8.791 8.636 -25.120 1.00 96.38 70 HIS A O 1
ATOM 574 N N . TRP A 1 71 ? 8.981 8.747 -22.883 1.00 96.69 71 TRP A N 1
ATOM 575 C CA . TRP A 1 71 ? 9.674 10.030 -22.861 1.00 96.69 71 TRP A CA 1
ATOM 576 C C . TRP A 1 71 ? 11.023 9.977 -23.595 1.00 96.69 71 TRP A C 1
ATOM 578 O O . TRP A 1 71 ? 11.350 10.884 -24.358 1.00 96.69 71 TRP A O 1
ATOM 588 N N . ALA A 1 72 ? 11.791 8.898 -23.426 1.00 94.75 72 ALA A N 1
ATOM 589 C CA . ALA A 1 72 ? 13.061 8.704 -24.118 1.00 94.75 72 ALA A CA 1
ATOM 590 C C . ALA A 1 72 ? 12.875 8.672 -25.641 1.00 94.75 72 ALA A C 1
ATOM 592 O O . ALA A 1 72 ? 13.642 9.307 -26.359 1.00 94.75 72 ALA A O 1
ATOM 593 N N . LEU A 1 73 ? 11.831 7.994 -26.131 1.00 94.75 73 LEU A N 1
ATOM 594 C CA . LEU A 1 73 ? 11.486 7.965 -27.556 1.00 94.75 73 LEU A CA 1
ATOM 595 C C . LEU A 1 73 ? 11.053 9.332 -28.106 1.00 94.75 73 LEU A C 1
ATOM 597 O O . LEU A 1 73 ? 11.220 9.580 -29.298 1.00 94.75 73 LEU A O 1
ATOM 601 N N . GLU A 1 74 ? 10.488 10.202 -27.269 1.00 95.94 74 GLU A N 1
ATOM 602 C CA . GLU A 1 74 ? 10.080 11.552 -27.672 1.00 95.94 74 GLU A CA 1
ATOM 603 C C . GLU A 1 74 ? 11.239 12.555 -27.666 1.00 95.94 74 GLU A C 1
ATOM 605 O O . GLU A 1 74 ? 11.272 13.460 -28.501 1.00 95.94 74 GLU A O 1
ATOM 610 N N . VAL A 1 75 ? 12.173 12.424 -26.719 1.00 95.69 75 VAL A N 1
ATOM 611 C CA . VAL A 1 75 ? 13.166 13.470 -26.422 1.00 95.69 75 VAL A CA 1
ATOM 612 C C . VAL A 1 75 ? 14.581 13.111 -26.871 1.00 95.69 75 VAL A C 1
ATOM 614 O O . VAL A 1 75 ? 15.355 14.005 -27.221 1.00 95.69 75 VAL A O 1
ATOM 617 N N . LEU A 1 76 ? 14.949 11.830 -26.872 1.00 95.06 76 LEU A N 1
ATOM 618 C CA . LEU A 1 76 ? 16.284 11.389 -27.270 1.00 95.06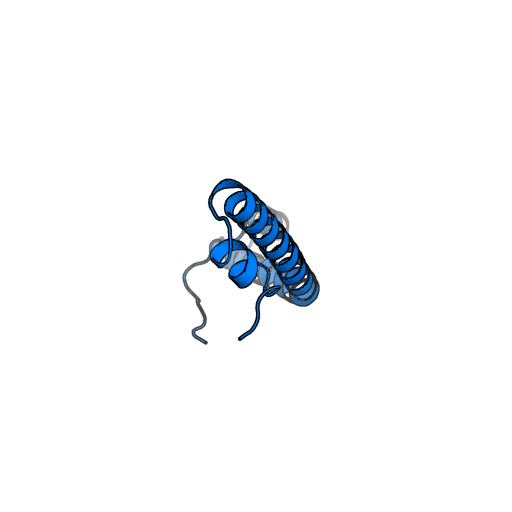 76 LEU A CA 1
ATOM 619 C C . LEU A 1 76 ? 16.319 11.000 -28.751 1.00 95.06 76 LEU A C 1
ATOM 621 O O . LEU A 1 76 ? 15.317 10.652 -29.370 1.00 95.06 76 LEU A O 1
ATOM 625 N N . SER A 1 77 ? 17.514 11.042 -29.334 1.00 93.81 77 SER A N 1
ATOM 626 C CA . SER A 1 77 ? 17.769 10.578 -30.699 1.00 93.81 77 SER A CA 1
ATOM 627 C C . SER A 1 77 ? 19.221 10.124 -30.851 1.00 93.81 77 SER A C 1
ATOM 629 O O . SER A 1 77 ? 20.060 10.420 -29.999 1.00 93.81 77 SER A O 1
ATOM 631 N N . GLY A 1 78 ? 19.509 9.391 -31.931 1.00 91.69 78 GLY A N 1
ATOM 632 C CA . GLY A 1 78 ? 20.859 8.917 -32.244 1.00 91.69 78 GLY A CA 1
ATOM 633 C C . GLY A 1 78 ? 21.457 8.054 -31.132 1.00 91.69 78 GLY A C 1
ATOM 634 O O . GLY A 1 78 ? 20.761 7.227 -30.538 1.00 91.69 78 GLY A O 1
ATOM 635 N N . ASP A 1 79 ? 22.736 8.272 -30.841 1.00 93.38 79 ASP A N 1
ATOM 636 C CA . ASP A 1 79 ? 23.494 7.444 -29.901 1.00 93.38 79 ASP A CA 1
A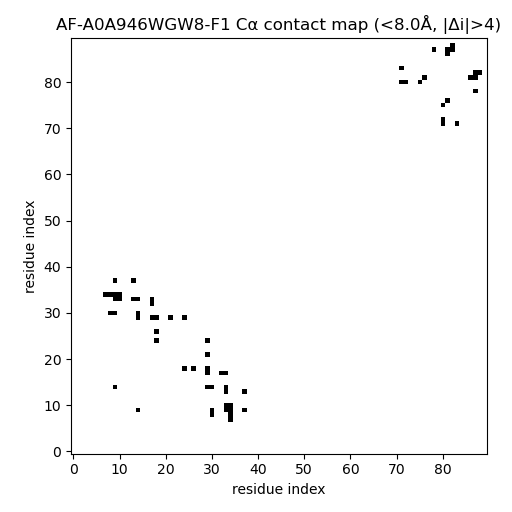TOM 637 C C . ASP A 1 79 ? 22.936 7.513 -28.474 1.00 93.38 79 ASP A C 1
ATOM 639 O O . ASP A 1 79 ? 22.823 6.482 -27.824 1.00 93.38 79 ASP A O 1
ATOM 643 N N . ALA A 1 80 ? 22.437 8.672 -28.029 1.00 91.12 80 ALA A N 1
ATOM 644 C CA . ALA A 1 80 ? 21.823 8.823 -26.704 1.00 91.12 80 ALA A CA 1
ATOM 645 C C . ALA A 1 80 ? 20.563 7.953 -26.520 1.00 91.12 80 ALA A C 1
ATOM 647 O O . ALA A 1 80 ? 20.306 7.434 -25.433 1.00 91.12 80 ALA A O 1
ATOM 648 N N . LEU A 1 81 ? 19.775 7.762 -27.586 1.00 93.50 81 LEU A N 1
ATOM 649 C CA . LEU A 1 81 ? 18.641 6.832 -27.573 1.00 93.50 81 LEU A CA 1
ATOM 650 C C . LEU A 1 81 ? 19.126 5.371 -27.583 1.00 93.50 81 LEU A C 1
ATOM 652 O O . LEU A 1 81 ? 18.557 4.517 -26.900 1.00 93.50 81 LEU A O 1
ATOM 656 N N . GLY A 1 82 ? 20.193 5.091 -28.338 1.00 90.25 82 GLY A N 1
ATOM 657 C CA . GLY A 1 82 ? 20.849 3.785 -28.388 1.00 90.25 82 GLY A CA 1
ATOM 658 C C . GLY A 1 82 ? 21.465 3.359 -27.050 1.00 90.25 82 GLY A C 1
ATOM 659 O O . GLY A 1 82 ? 21.343 2.196 -26.665 1.00 90.25 82 GLY A O 1
ATOM 660 N N . GLU A 1 83 ? 22.065 4.291 -26.314 1.00 93.00 83 GLU A N 1
ATOM 661 C CA . GLU A 1 83 ? 22.607 4.092 -24.966 1.00 93.00 83 GLU A CA 1
ATOM 662 C C . GLU A 1 83 ? 21.490 3.831 -23.949 1.00 93.00 83 GLU A C 1
ATOM 664 O O . G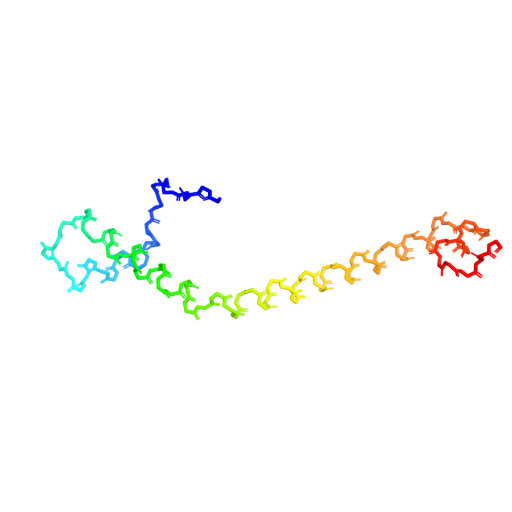LU A 1 83 ? 21.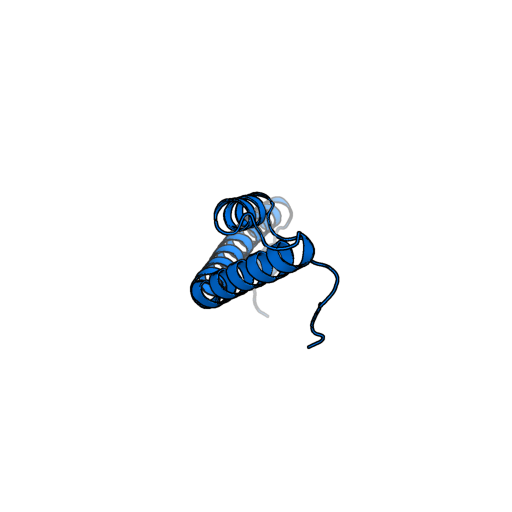566 2.868 -23.186 1.00 93.00 83 GLU A O 1
ATOM 669 N N . TYR A 1 84 ? 20.406 4.620 -23.977 1.00 92.94 84 TYR A N 1
ATOM 670 C CA . TYR A 1 84 ? 19.265 4.456 -23.066 1.00 92.94 84 TYR A CA 1
ATOM 671 C C . TYR A 1 84 ? 18.660 3.043 -23.132 1.00 92.94 84 TYR A C 1
ATOM 673 O O . TYR A 1 84 ? 18.463 2.387 -22.107 1.00 92.94 84 TYR A O 1
ATOM 681 N N . PHE A 1 85 ? 18.421 2.535 -24.345 1.00 93.19 85 PHE A N 1
ATOM 682 C CA . PHE A 1 85 ? 17.904 1.179 -24.554 1.00 93.19 85 PHE A CA 1
ATOM 683 C C . PHE A 1 85 ? 18.992 0.089 -24.510 1.00 93.19 85 PHE A C 1
ATOM 685 O O . PHE A 1 85 ? 18.686 -1.085 -24.731 1.00 93.19 85 PHE A O 1
ATOM 692 N N . ASN A 1 86 ? 20.247 0.438 -24.195 1.00 89.69 86 ASN A N 1
ATOM 693 C CA . ASN A 1 86 ? 21.407 -0.463 -24.171 1.00 89.69 86 ASN A CA 1
ATOM 694 C C . ASN A 1 86 ? 21.629 -1.239 -25.486 1.00 89.69 86 ASN A C 1
ATOM 696 O O . ASN A 1 86 ? 22.093 -2.386 -25.471 1.00 89.69 86 ASN A O 1
ATOM 700 N N . VAL A 1 87 ? 21.267 -0.635 -26.618 1.00 85.25 87 VAL A N 1
ATOM 701 C CA . VAL A 1 87 ? 21.446 -1.197 -27.968 1.00 85.25 87 VAL A CA 1
ATOM 702 C C . VAL A 1 87 ? 22.810 -0.837 -28.552 1.00 85.25 87 VAL A C 1
ATOM 704 O O . VAL A 1 87 ? 23.332 -1.580 -29.379 1.00 85.25 87 VAL A O 1
ATOM 707 N N . ILE A 1 88 ? 23.396 0.265 -28.084 1.00 73.12 88 ILE A N 1
ATOM 708 C CA . ILE A 1 88 ? 24.803 0.604 -28.285 1.00 73.12 88 ILE A CA 1
ATOM 709 C C . ILE A 1 88 ? 25.513 0.294 -26.970 1.00 73.12 88 ILE A C 1
ATOM 711 O O . ILE A 1 88 ? 25.114 0.765 -25.906 1.00 73.12 88 ILE A O 1
ATOM 715 N N . LYS A 1 89 ? 26.520 -0.570 -27.044 1.00 64.56 89 LYS A N 1
ATOM 716 C CA . LYS A 1 89 ? 27.472 -0.834 -25.968 1.00 64.56 89 LYS A CA 1
ATOM 717 C C . LYS A 1 89 ? 28.849 -0.620 -26.578 1.00 64.56 89 LYS A C 1
ATOM 719 O O . LYS A 1 89 ? 29.069 -1.139 -27.673 1.00 64.56 89 LYS A O 1
ATOM 724 N N . ASP A 1 90 ? 29.689 0.155 -25.899 1.00 61.94 90 ASP A N 1
ATOM 725 C CA . ASP A 1 90 ? 31.096 0.366 -26.269 1.00 61.94 90 ASP A CA 1
ATOM 726 C C . ASP A 1 90 ? 31.824 -0.947 -26.609 1.00 61.94 90 ASP A C 1
ATOM 728 O O . ASP A 1 90 ? 31.585 -1.967 -25.911 1.00 61.94 90 ASP A O 1
#

Radius of gyration: 24.83 Å; Cα contacts (8 Å, |Δi|>4): 33; chains: 1; bounding box: 52×26×64 Å

Sequence (90 aa):
MKQDSINSEPIPSVLKHIMKKYPTISKVEASNKALAMERRYAEANKGRDDKRNIECQKQWDRALQKENDHWALEVLSGDALGEYFNVIKD